Protein AF-A0A561TVG6-F1 (afdb_monomer_lite)

Foldseek 3Di:
DDWDCPPPDTHDADPPPDPPQAADEDCDQDDPVLEDESHEYEDAAEAEAARESHEYEQYEYYHAEYAEYEHHAYEYYNYHYYNYHYNYYDYDDYDYDPPPPDDD

Secondary structure (DSSP, 8-state):
--EEEETTEEEE------TT--PEE-S-S--TTSEEEEEEEES-EEEEEEEES-EEEEEEEES-EEEEEEEEEEEEEEEEEES-EE--EEEEEEEE--------

Sequence (104 aa):
MDSLTVGRVTVTLPTLNEPGLYLSNVTSLDSARGIVQDFHYADADLRDLDLSDTSLITGRIGGLRADRVLLAKVRLESVEFDVCDLSLIAELDVTFGDTLNQRR

pLDDT: mean 72.19, std 14.76, range [38.72, 87.62]

Structure (mmCIF, N/CA/C/O backbone):
data_AF-A0A561TVG6-F1
#
_entry.id   AF-A0A561TVG6-F1
#
loop_
_atom_site.group_PDB
_atom_site.id
_atom_site.type_symbol
_atom_site.label_atom_id
_atom_site.label_alt_id
_atom_site.label_comp_id
_atom_site.label_asym_id
_atom_site.label_entity_id
_atom_site.label_seq_id
_atom_site.pdbx_PDB_ins_code
_atom_site.Cartn_x
_atom_site.Cartn_y
_atom_site.Cartn_z
_atom_site.occupancy
_atom_site.B_iso_or_equiv
_atom_site.auth_seq_id
_atom_site.auth_comp_id
_atom_site.auth_asym_id
_atom_site.auth_atom_id
_atom_site.pdbx_PDB_model_num
ATOM 1 N N . MET A 1 1 ? 4.665 11.545 -15.285 1.00 44.19 1 MET A N 1
ATOM 2 C CA . MET A 1 1 ? 3.411 11.302 -14.546 1.00 44.19 1 MET A CA 1
ATOM 3 C C . MET A 1 1 ? 3.099 9.857 -14.803 1.00 44.19 1 MET A C 1
ATOM 5 O O . MET A 1 1 ? 2.573 9.535 -15.861 1.00 44.19 1 MET A O 1
ATOM 9 N N . ASP A 1 2 ? 3.554 9.011 -13.894 1.00 49.47 2 ASP A N 1
ATOM 10 C CA . ASP A 1 2 ? 3.388 7.572 -13.991 1.00 49.47 2 ASP A CA 1
ATOM 11 C C . ASP A 1 2 ? 2.087 7.244 -13.262 1.00 49.47 2 ASP A C 1
ATOM 13 O O . ASP A 1 2 ? 1.881 7.622 -12.109 1.00 49.47 2 ASP A O 1
ATOM 17 N N . SER A 1 3 ? 1.133 6.680 -13.989 1.00 42.84 3 SER A N 1
ATOM 18 C CA . SER A 1 3 ? -0.176 6.324 -13.458 1.00 42.84 3 SER A CA 1
ATOM 19 C C . SER A 1 3 ? -0.315 4.815 -13.532 1.00 42.84 3 SER A C 1
ATOM 21 O O . SER A 1 3 ? -0.278 4.260 -14.634 1.00 42.84 3 SER A O 1
ATOM 23 N N . LEU A 1 4 ? -0.477 4.148 -12.390 1.00 48.50 4 LEU A N 1
ATOM 24 C CA . LEU A 1 4 ? -0.714 2.709 -12.375 1.00 48.50 4 LEU A CA 1
ATOM 25 C C . LEU A 1 4 ? -2.215 2.447 -12.486 1.00 48.50 4 LEU A C 1
ATOM 27 O O . LEU A 1 4 ? -3.019 3.014 -11.747 1.00 48.50 4 LEU A O 1
ATOM 31 N N . THR A 1 5 ? -2.596 1.579 -13.419 1.00 44.62 5 THR A N 1
ATOM 32 C CA . THR A 1 5 ? -3.985 1.134 -13.555 1.00 44.62 5 THR A CA 1
ATOM 33 C C . THR A 1 5 ? -4.182 -0.130 -12.727 1.00 44.62 5 THR A C 1
ATOM 35 O O . THR A 1 5 ? -3.737 -1.205 -13.113 1.00 44.62 5 THR A O 1
ATOM 38 N N . VAL A 1 6 ? -4.858 0.001 -11.588 1.00 55.06 6 VAL A N 1
ATOM 39 C CA . VAL A 1 6 ? -5.304 -1.114 -10.750 1.00 55.06 6 VAL A CA 1
ATOM 40 C C . VAL A 1 6 ? -6.739 -1.452 -11.156 1.00 55.06 6 VAL A C 1
ATOM 42 O O . VAL A 1 6 ? -7.709 -0.814 -10.738 1.00 55.06 6 VAL A O 1
ATOM 45 N N . GLY A 1 7 ? -6.885 -2.415 -12.068 1.00 60.19 7 GLY A N 1
ATOM 46 C CA . GLY A 1 7 ? -8.173 -2.755 -12.677 1.00 60.19 7 GLY A CA 1
ATOM 47 C C . GLY A 1 7 ? -8.773 -1.590 -13.476 1.00 60.19 7 GLY A C 1
ATOM 48 O O . GLY A 1 7 ? -8.330 -1.305 -14.582 1.00 60.19 7 GLY A O 1
ATOM 49 N N . ARG A 1 8 ? -9.807 -0.926 -12.938 1.00 38.72 8 ARG A N 1
ATOM 50 C CA . ARG A 1 8 ? -10.419 0.287 -13.535 1.00 38.72 8 ARG A CA 1
ATOM 51 C C . ARG A 1 8 ? -9.990 1.589 -12.858 1.00 38.72 8 ARG A C 1
ATOM 53 O O . ARG A 1 8 ? -10.449 2.654 -13.262 1.00 38.72 8 ARG A O 1
ATOM 60 N N . VAL A 1 9 ? -9.161 1.516 -11.821 1.00 40.53 9 VAL A N 1
ATOM 61 C CA . VAL A 1 9 ? -8.737 2.687 -11.058 1.00 40.53 9 VAL A CA 1
ATOM 62 C C . VAL A 1 9 ? -7.333 3.073 -11.474 1.00 40.53 9 VAL A C 1
ATOM 64 O O . VAL A 1 9 ? -6.371 2.347 -11.250 1.00 40.53 9 VAL A O 1
ATOM 67 N N . THR A 1 10 ? -7.233 4.232 -12.112 1.00 40.19 10 THR A N 1
ATOM 68 C CA . THR A 1 10 ? -5.961 4.878 -12.413 1.00 40.19 10 THR A CA 1
ATOM 69 C C . THR A 1 10 ? -5.512 5.629 -11.167 1.00 40.19 10 THR A C 1
ATOM 71 O O . THR A 1 10 ? -6.098 6.650 -10.810 1.00 40.19 10 THR A O 1
ATOM 74 N N . VAL A 1 11 ? -4.493 5.110 -10.486 1.00 52.22 11 VAL A N 1
ATOM 75 C CA . VAL A 1 11 ? -3.865 5.783 -9.348 1.00 52.22 11 VAL A CA 1
ATOM 76 C C . VAL A 1 11 ? -2.759 6.678 -9.890 1.00 52.22 11 VAL A C 1
ATOM 78 O O . VAL A 1 11 ? -1.801 6.202 -10.503 1.00 52.22 11 VAL A O 1
ATOM 81 N N . THR A 1 12 ? -2.902 7.986 -9.690 1.00 44.91 12 THR A N 1
ATOM 82 C CA . THR A 1 12 ? -1.834 8.947 -9.979 1.00 44.91 12 THR A CA 1
ATOM 83 C C . THR A 1 12 ? -0.780 8.821 -8.890 1.00 44.91 12 THR A C 1
ATOM 85 O O . THR A 1 12 ? -1.064 9.096 -7.725 1.00 44.91 12 THR A O 1
ATOM 88 N N . LEU A 1 13 ? 0.419 8.379 -9.259 1.00 54.44 13 LEU A N 1
ATOM 89 C CA . LEU A 1 13 ? 1.480 8.103 -8.301 1.00 54.44 13 LEU A CA 1
ATOM 90 C C . LEU A 1 13 ? 2.170 9.413 -7.879 1.00 54.44 13 LEU A C 1
ATOM 92 O O . LEU A 1 13 ? 2.652 10.153 -8.746 1.00 54.44 13 LEU A O 1
ATOM 96 N N . PRO A 1 14 ? 2.257 9.725 -6.574 1.00 54.72 14 PRO A N 1
ATOM 97 C CA . PRO A 1 14 ? 3.226 10.694 -6.094 1.00 54.72 14 PRO A CA 1
ATOM 98 C C . PRO A 1 14 ? 4.623 10.078 -6.199 1.00 54.72 14 PRO A C 1
ATOM 100 O O . PRO A 1 14 ? 4.851 8.944 -5.785 1.00 54.72 14 PRO A O 1
ATOM 103 N N . THR A 1 15 ? 5.576 10.819 -6.758 1.00 56.41 15 THR A N 1
ATOM 104 C CA . THR A 1 15 ? 6.969 10.371 -6.828 1.00 56.41 15 THR A CA 1
ATOM 105 C C . THR A 1 15 ? 7.604 10.481 -5.444 1.00 56.41 15 THR A C 1
ATOM 107 O O . THR A 1 15 ? 8.055 11.563 -5.068 1.00 56.41 15 THR A O 1
ATOM 110 N N . LEU A 1 16 ? 7.691 9.375 -4.703 1.00 61.97 16 LEU A N 1
ATOM 111 C CA . LEU A 1 16 ? 8.414 9.275 -3.424 1.00 61.97 16 LEU A CA 1
ATOM 112 C C . LEU A 1 16 ? 9.938 9.179 -3.634 1.00 61.97 16 LEU A C 1
ATOM 114 O O . LEU A 1 16 ? 10.632 8.380 -3.016 1.00 61.97 16 LEU A O 1
ATOM 118 N N . ASN A 1 17 ? 10.478 10.011 -4.526 1.00 59.75 17 ASN A N 1
ATOM 119 C CA . ASN A 1 17 ? 11.908 10.072 -4.844 1.00 59.75 17 ASN A CA 1
ATOM 120 C C . ASN A 1 17 ? 12.646 11.123 -3.997 1.00 59.75 17 ASN A C 1
ATOM 122 O O . ASN A 1 17 ? 13.703 11.617 -4.395 1.00 59.75 17 ASN A O 1
ATOM 126 N N . GLU A 1 18 ? 12.081 11.509 -2.850 1.00 61.84 18 GLU A N 1
ATOM 127 C CA . GLU A 1 18 ? 12.699 12.488 -1.963 1.00 61.84 18 GLU A CA 1
ATOM 128 C C . GLU A 1 18 ? 13.925 11.871 -1.263 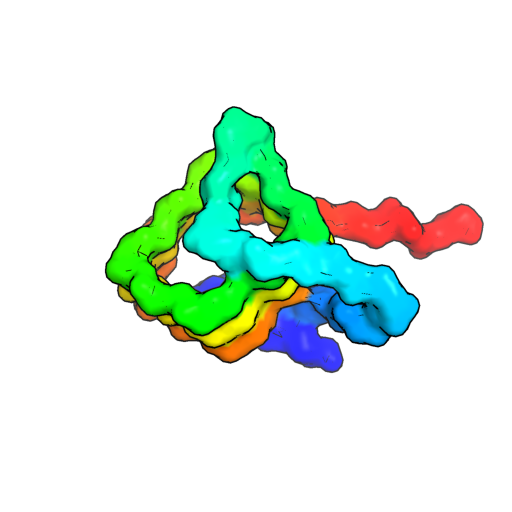1.00 61.84 18 GLU A C 1
ATOM 130 O O . GLU A 1 18 ? 13.803 10.864 -0.557 1.00 61.84 18 GLU A O 1
ATOM 135 N N . PRO A 1 19 ? 15.129 12.447 -1.442 1.00 55.62 19 PRO A N 1
ATOM 136 C CA . PRO A 1 19 ? 16.323 11.957 -0.771 1.00 55.62 19 PRO A CA 1
ATOM 137 C C . PRO A 1 19 ? 16.161 12.105 0.748 1.00 55.62 19 PRO A C 1
ATOM 139 O O . PRO A 1 19 ? 16.053 13.217 1.260 1.00 55.62 19 PRO A O 1
ATOM 142 N N . GLY A 1 20 ? 16.158 10.979 1.466 1.00 61.31 20 GLY A N 1
ATOM 143 C CA . GLY A 1 20 ? 15.969 10.928 2.923 1.00 61.31 20 GLY A CA 1
ATOM 144 C C . GLY A 1 20 ? 14.686 10.233 3.385 1.00 61.31 20 GLY A C 1
ATOM 145 O O . GLY A 1 20 ? 14.501 10.072 4.589 1.00 61.31 20 GLY A O 1
ATOM 146 N N . LEU A 1 21 ? 13.829 9.789 2.463 1.00 69.25 21 LEU A N 1
ATOM 147 C CA . LEU A 1 21 ? 12.695 8.930 2.788 1.00 69.25 21 LEU A CA 1
ATOM 148 C C . LEU A 1 21 ? 13.187 7.524 3.179 1.00 69.25 21 LEU A C 1
ATOM 150 O O . LEU A 1 21 ? 13.779 6.816 2.363 1.00 69.25 21 LEU A O 1
ATOM 154 N N . TYR A 1 22 ? 12.942 7.117 4.425 1.00 74.12 22 TYR A N 1
ATOM 155 C CA . TYR A 1 22 ? 13.256 5.773 4.913 1.00 74.12 22 TYR A CA 1
ATOM 156 C C . TYR A 1 22 ? 11.978 4.949 5.006 1.00 74.12 22 TYR A C 1
ATOM 158 O O . TYR A 1 22 ? 11.189 5.126 5.928 1.00 74.12 22 TYR A O 1
ATOM 166 N N . LEU A 1 23 ? 11.798 4.027 4.063 1.00 81.06 23 LEU A N 1
ATOM 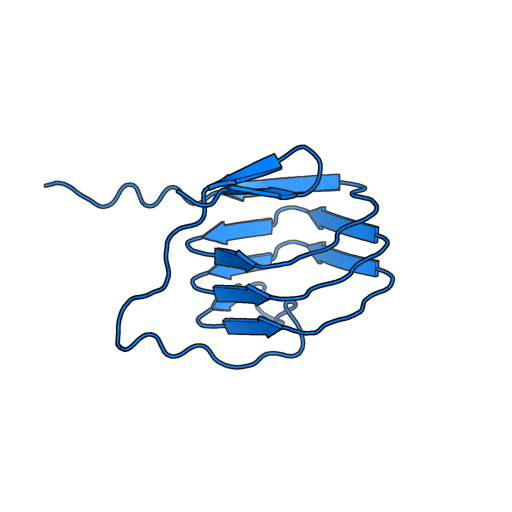167 C CA . LEU A 1 23 ? 10.710 3.058 4.104 1.00 81.06 23 LEU A CA 1
ATOM 168 C C . LEU A 1 23 ? 11.176 1.775 4.796 1.00 81.06 23 LEU A C 1
ATOM 170 O O . LEU A 1 23 ? 12.256 1.251 4.515 1.00 81.06 23 LEU A O 1
ATOM 174 N N . SER A 1 24 ? 10.347 1.25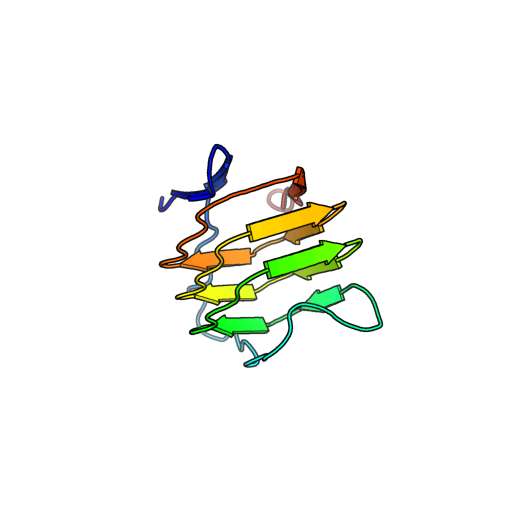8 5.694 1.00 83.69 24 SER A N 1
ATOM 175 C CA . SER A 1 24 ? 10.590 0.010 6.412 1.00 83.69 24 SER A CA 1
ATOM 176 C C . SER A 1 24 ? 10.017 -1.164 5.637 1.00 83.69 24 SER A C 1
ATOM 178 O O . SER A 1 24 ? 8.837 -1.158 5.295 1.00 83.69 24 SER A O 1
ATOM 180 N N . ASN A 1 25 ? 10.817 -2.203 5.397 1.00 82.94 25 ASN A N 1
ATOM 181 C CA . ASN A 1 25 ? 10.304 -3.413 4.762 1.00 82.94 25 ASN A CA 1
ATOM 182 C C . ASN A 1 25 ? 9.288 -4.100 5.682 1.00 82.94 25 ASN A C 1
ATOM 184 O O . ASN A 1 25 ? 9.629 -4.510 6.794 1.00 82.94 25 ASN A O 1
ATOM 188 N N . VAL A 1 26 ? 8.054 -4.242 5.208 1.00 84.38 26 VAL A N 1
ATOM 189 C CA . VAL A 1 26 ? 6.979 -4.947 5.911 1.00 84.38 26 VAL A CA 1
ATOM 190 C C . VAL A 1 26 ? 6.590 -6.192 5.129 1.00 84.38 26 VAL A C 1
ATOM 192 O O . VAL A 1 26 ? 6.668 -6.221 3.906 1.00 84.38 26 VAL A O 1
ATOM 195 N N . THR A 1 27 ? 6.181 -7.240 5.838 1.00 81.06 27 THR A N 1
ATOM 196 C CA . THR A 1 27 ? 5.657 -8.479 5.239 1.00 81.06 27 THR A CA 1
ATOM 197 C C . THR A 1 27 ? 4.131 -8.555 5.294 1.00 81.06 27 THR A C 1
ATOM 199 O O . THR A 1 27 ? 3.546 -9.468 4.719 1.00 81.06 27 THR A O 1
ATOM 202 N N . SER A 1 28 ? 3.484 -7.593 5.960 1.00 81.44 28 SER A N 1
ATOM 203 C CA . SER A 1 28 ? 2.032 -7.463 6.062 1.00 81.44 28 SER A CA 1
ATOM 204 C C . SER A 1 28 ? 1.636 -5.993 5.973 1.00 81.44 28 SER A C 1
ATOM 206 O O . SER A 1 28 ? 2.268 -5.140 6.598 1.00 81.44 28 SER A O 1
ATOM 208 N N . LEU A 1 29 ? 0.580 -5.721 5.208 1.00 80.25 29 LEU A N 1
ATOM 209 C CA . LEU A 1 29 ? -0.101 -4.425 5.152 1.00 80.25 29 LEU A CA 1
ATOM 210 C C . LEU A 1 29 ? -1.271 -4.343 6.144 1.00 80.25 29 LEU A C 1
ATOM 212 O O . LEU A 1 29 ? -1.891 -3.292 6.268 1.00 80.25 29 LEU A O 1
ATOM 216 N N . ASP A 1 30 ? -1.551 -5.431 6.864 1.00 79.25 30 ASP A N 1
ATOM 217 C CA . ASP A 1 30 ? -2.473 -5.442 7.993 1.00 79.25 30 ASP A CA 1
ATOM 218 C C . ASP A 1 30 ? -1.713 -5.131 9.288 1.00 79.25 30 ASP A C 1
ATOM 220 O O . ASP A 1 30 ? -0.696 -5.756 9.613 1.00 79.25 30 ASP A O 1
ATOM 224 N N . SER A 1 31 ? -2.210 -4.141 10.020 1.00 75.75 31 SER A N 1
ATOM 225 C CA . SER A 1 31 ? -1.658 -3.676 11.287 1.00 75.75 31 SER A CA 1
ATOM 226 C C . SER A 1 31 ? -2.761 -3.724 12.327 1.00 75.75 31 SER A C 1
ATOM 228 O O . SER A 1 31 ? -3.872 -3.272 12.074 1.00 75.75 31 SER A O 1
ATOM 230 N N . ALA A 1 32 ? -2.446 -4.162 13.548 1.00 73.44 32 ALA A N 1
ATOM 231 C CA . ALA A 1 32 ? -3.416 -4.236 14.648 1.00 73.44 32 ALA A CA 1
ATOM 232 C C . ALA A 1 32 ? -4.087 -2.886 14.985 1.00 73.44 32 ALA A C 1
ATOM 234 O O . ALA A 1 32 ? -5.071 -2.842 15.719 1.00 73.44 32 ALA A O 1
ATOM 235 N N . ARG A 1 33 ? -3.529 -1.772 14.491 1.00 77.38 33 ARG A N 1
ATOM 236 C CA . ARG A 1 33 ? -4.075 -0.417 14.649 1.00 77.38 33 ARG A CA 1
ATOM 237 C C . ARG A 1 33 ? -4.788 0.109 13.399 1.00 77.38 33 ARG A C 1
ATOM 239 O O . ARG A 1 33 ? -5.224 1.253 13.423 1.00 77.38 33 ARG A O 1
ATOM 246 N N . GLY A 1 34 ? -4.854 -0.672 12.320 1.00 83.88 34 GLY A N 1
ATOM 247 C CA . GLY A 1 34 ? -5.429 -0.269 11.034 1.00 83.88 34 GLY A CA 1
ATOM 248 C C . GLY A 1 34 ? -4.656 0.850 10.335 1.00 83.88 34 GLY A C 1
ATOM 249 O O . GLY A 1 34 ? -5.201 1.516 9.464 1.00 83.88 34 GLY A O 1
ATOM 250 N N . ILE A 1 35 ? -3.406 1.119 10.729 1.00 87.56 35 ILE A N 1
ATOM 251 C CA . ILE A 1 35 ? -2.569 2.165 10.129 1.00 87.56 35 ILE A CA 1
ATOM 252 C C . ILE A 1 35 ? -1.169 1.602 9.889 1.00 87.56 35 ILE A C 1
ATOM 254 O O . ILE A 1 35 ? -0.540 1.082 10.819 1.00 87.56 35 ILE A O 1
ATOM 258 N N . VAL A 1 36 ? -0.687 1.742 8.655 1.00 86.62 36 VAL A N 1
ATOM 259 C CA . VAL A 1 36 ? 0.670 1.398 8.222 1.00 86.62 36 VAL A CA 1
ATOM 260 C C . VAL A 1 36 ? 1.295 2.646 7.612 1.00 86.62 36 VAL A C 1
ATOM 262 O O . VAL A 1 36 ? 0.719 3.243 6.702 1.00 86.62 36 VAL A O 1
ATOM 265 N N . GLN A 1 37 ? 2.446 3.056 8.149 1.00 87.19 37 GLN A N 1
ATOM 266 C CA . GLN A 1 37 ? 3.174 4.242 7.695 1.00 87.19 37 GLN A CA 1
ATOM 267 C C . GLN A 1 37 ? 4.623 3.909 7.366 1.00 87.19 37 GLN A C 1
ATOM 269 O O . GLN A 1 37 ? 5.161 2.957 7.936 1.00 87.19 37 GLN A O 1
ATOM 274 N N . ASP A 1 38 ? 5.227 4.698 6.477 1.00 86.00 38 ASP A N 1
ATOM 275 C CA . ASP A 1 38 ? 6.645 4.621 6.106 1.00 86.00 38 ASP A CA 1
ATOM 276 C C . ASP A 1 38 ? 7.061 3.188 5.761 1.00 86.00 38 ASP A C 1
ATOM 278 O O . ASP A 1 38 ? 7.996 2.621 6.333 1.00 86.00 38 ASP A O 1
ATOM 282 N N . PHE A 1 39 ? 6.311 2.567 4.849 1.00 87.19 39 PHE A N 1
ATOM 283 C CA . PHE A 1 39 ? 6.414 1.138 4.574 1.00 87.19 39 PHE A CA 1
ATOM 284 C C . PHE A 1 39 ? 6.862 0.833 3.144 1.00 87.19 39 PHE A C 1
ATOM 286 O O . PHE A 1 39 ? 6.522 1.524 2.187 1.00 87.19 39 PHE A O 1
ATOM 293 N N . HIS A 1 40 ? 7.610 -0.253 3.001 1.00 87.06 40 HIS A N 1
ATOM 294 C CA . HIS A 1 40 ? 7.967 -0.863 1.733 1.00 87.06 40 HIS A CA 1
ATOM 295 C C . HIS A 1 40 ? 7.445 -2.296 1.727 1.00 87.06 40 HIS A C 1
ATOM 297 O O . HIS A 1 40 ? 7.878 -3.130 2.523 1.00 87.06 40 HIS A O 1
ATOM 303 N N . TYR A 1 41 ? 6.485 -2.571 0.856 1.00 85.62 41 TYR A N 1
ATOM 304 C CA . TYR A 1 41 ? 5.895 -3.889 0.690 1.00 85.62 41 TYR A CA 1
ATOM 305 C C . TYR A 1 41 ? 6.181 -4.366 -0.723 1.00 85.62 41 TYR A C 1
ATOM 307 O O . TYR A 1 41 ? 5.610 -3.844 -1.675 1.00 85.62 41 TYR A O 1
ATOM 315 N N . ALA A 1 42 ? 7.099 -5.313 -0.875 1.00 85.69 42 ALA A N 1
ATOM 316 C CA . ALA A 1 42 ? 7.523 -5.741 -2.196 1.00 85.69 42 ALA A CA 1
ATOM 317 C C . ALA A 1 42 ? 7.654 -7.252 -2.338 1.00 85.69 42 ALA A C 1
ATOM 319 O O . ALA A 1 42 ? 7.773 -7.961 -1.337 1.00 85.69 42 ALA A O 1
ATOM 320 N N . ASP A 1 43 ? 7.631 -7.706 -3.594 1.00 83.94 43 ASP A N 1
ATOM 321 C CA . ASP A 1 43 ? 7.894 -9.089 -4.003 1.00 83.94 43 ASP A CA 1
ATOM 322 C C . ASP A 1 43 ? 6.985 -10.106 -3.292 1.00 83.94 43 ASP A C 1
ATOM 324 O O . ASP A 1 43 ? 7.401 -11.203 -2.908 1.00 83.94 43 ASP A O 1
ATOM 328 N N . ALA A 1 44 ? 5.727 -9.718 -3.087 1.00 81.75 44 ALA A N 1
ATOM 329 C CA . ALA A 1 44 ? 4.724 -10.549 -2.446 1.00 81.75 44 ALA A CA 1
ATOM 330 C C . ALA A 1 44 ? 3.839 -11.229 -3.495 1.00 81.75 44 ALA A C 1
ATOM 332 O O . ALA A 1 44 ? 3.239 -10.564 -4.337 1.00 81.75 44 ALA A O 1
ATOM 333 N N . ASP A 1 45 ? 3.740 -12.554 -3.406 1.00 86.25 45 ASP A N 1
ATOM 334 C CA . ASP A 1 45 ? 2.850 -13.377 -4.224 1.00 86.25 45 ASP A CA 1
ATOM 335 C C . ASP A 1 45 ? 1.748 -13.952 -3.329 1.00 86.25 45 ASP A C 1
ATOM 337 O O . ASP A 1 45 ? 1.994 -14.810 -2.473 1.00 86.25 45 ASP A O 1
ATOM 341 N N . LEU A 1 46 ? 0.543 -13.406 -3.465 1.00 84.38 46 LEU A N 1
ATOM 342 C CA . LEU A 1 46 ? -0.613 -13.732 -2.644 1.00 84.38 46 LEU A CA 1
ATOM 343 C C . LEU A 1 46 ? -1.720 -14.332 -3.503 1.00 84.38 46 LEU A C 1
ATOM 345 O O . LEU A 1 46 ? -2.035 -13.858 -4.585 1.00 84.38 46 LEU A O 1
ATOM 349 N N . ARG A 1 47 ? -2.407 -15.345 -2.983 1.00 86.44 47 ARG A N 1
ATOM 350 C CA . ARG A 1 47 ? -3.634 -15.822 -3.632 1.00 86.44 47 ARG A CA 1
ATOM 351 C C . ARG A 1 47 ? -4.790 -14.845 -3.415 1.00 86.44 47 ARG A C 1
ATOM 353 O O . ARG A 1 47 ? -5.499 -14.487 -4.347 1.00 86.44 47 ARG A O 1
ATOM 360 N N . ASP A 1 48 ? -4.947 -14.390 -2.180 1.00 84.75 48 ASP A N 1
ATOM 361 C CA . ASP A 1 48 ? -5.985 -13.452 -1.777 1.00 84.75 48 ASP A CA 1
ATOM 362 C C . ASP A 1 48 ? -5.331 -12.337 -0.948 1.00 84.75 48 ASP A C 1
ATOM 364 O O . ASP A 1 48 ? -4.621 -12.614 0.021 1.00 84.75 48 ASP A O 1
ATOM 368 N N . LEU A 1 49 ? -5.560 -11.083 -1.336 1.00 84.06 49 LEU A N 1
ATOM 369 C CA . LEU A 1 49 ? -5.217 -9.888 -0.574 1.00 84.06 49 LEU A CA 1
ATOM 370 C C . LEU A 1 49 ? -6.512 -9.251 -0.074 1.00 84.06 49 LEU A C 1
ATOM 372 O O . LEU A 1 49 ? -7.299 -8.734 -0.868 1.00 84.06 49 LEU A O 1
ATOM 376 N N . ASP A 1 50 ? -6.711 -9.288 1.238 1.00 85.69 50 ASP A N 1
ATOM 377 C CA . ASP A 1 50 ? -7.850 -8.679 1.918 1.00 85.69 50 ASP A CA 1
ATOM 378 C C . ASP A 1 50 ? -7.336 -7.579 2.846 1.00 85.69 50 ASP A C 1
ATOM 380 O O . ASP A 1 50 ? -6.543 -7.843 3.753 1.00 85.69 50 ASP A O 1
ATOM 384 N N . LEU A 1 51 ? -7.746 -6.342 2.576 1.00 83.94 51 LEU A N 1
ATOM 385 C CA . LEU A 1 51 ? -7.482 -5.197 3.432 1.00 83.94 51 LEU A CA 1
ATOM 386 C C . LEU A 1 51 ? -8.808 -4.529 3.774 1.00 83.94 51 LEU A C 1
ATOM 388 O O . LEU A 1 51 ? -9.509 -4.013 2.900 1.00 83.94 51 LEU A O 1
ATOM 392 N N . SER A 1 52 ? -9.109 -4.486 5.066 1.00 85.88 52 SER A N 1
ATOM 393 C CA . SER A 1 52 ? -10.305 -3.854 5.613 1.00 85.88 52 SER A CA 1
ATOM 394 C C . SER A 1 52 ? -9.931 -2.806 6.653 1.00 85.88 52 SER A C 1
ATOM 396 O O . SER A 1 52 ? -9.046 -3.054 7.472 1.00 85.88 52 SER A O 1
ATOM 3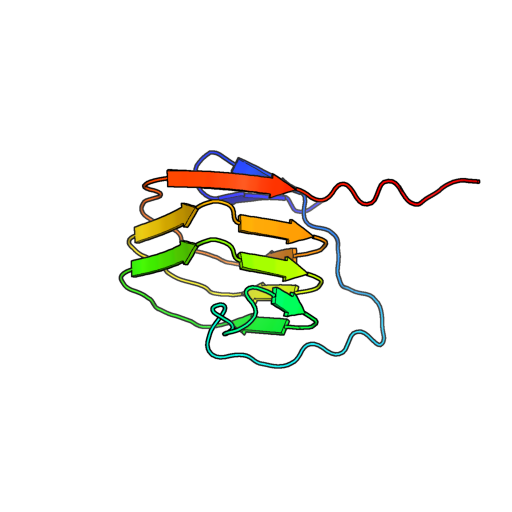98 N N . ASP A 1 53 ? -10.596 -1.648 6.634 1.00 87.38 53 ASP A N 1
ATOM 399 C CA . ASP A 1 53 ? -10.431 -0.576 7.632 1.00 87.38 53 ASP A CA 1
ATOM 400 C C . ASP A 1 53 ? -8.945 -0.187 7.851 1.00 87.38 53 ASP A C 1
ATOM 402 O O . ASP A 1 53 ? -8.500 0.114 8.960 1.00 87.38 53 ASP A O 1
ATOM 406 N N . THR A 1 54 ? -8.162 -0.210 6.766 1.00 86.25 54 THR A N 1
ATOM 407 C CA . THR A 1 54 ? -6.709 0.004 6.783 1.00 86.25 54 THR A CA 1
ATOM 408 C C . THR A 1 54 ? -6.337 1.330 6.129 1.00 86.25 54 THR A C 1
ATOM 410 O O . THR A 1 54 ? -6.763 1.647 5.022 1.00 86.25 54 THR A O 1
ATOM 413 N N . SER A 1 55 ? -5.493 2.107 6.800 1.00 87.62 55 SER A N 1
ATOM 414 C CA . SER A 1 55 ? -4.897 3.335 6.282 1.00 87.62 55 SER A CA 1
ATOM 415 C C . SER A 1 55 ? -3.431 3.102 5.947 1.00 87.62 55 SER A C 1
ATOM 417 O O . SER A 1 55 ? -2.611 2.885 6.839 1.00 87.62 55 SER A O 1
ATOM 419 N N . LEU A 1 56 ? -3.107 3.181 4.663 1.00 85.69 56 LEU A N 1
ATOM 420 C CA . LEU A 1 56 ? -1.749 3.130 4.150 1.00 85.69 56 LEU A CA 1
ATOM 421 C C . LEU A 1 56 ? -1.286 4.560 3.870 1.00 85.69 56 LEU A C 1
ATOM 423 O O . LEU A 1 56 ? -1.892 5.267 3.062 1.00 85.69 56 LEU A O 1
ATOM 427 N N . ILE A 1 57 ? -0.241 4.990 4.569 1.00 85.56 57 ILE A N 1
ATOM 428 C CA . ILE A 1 57 ? 0.272 6.361 4.517 1.00 85.56 57 ILE A CA 1
ATOM 429 C C . ILE A 1 57 ? 1.760 6.303 4.190 1.00 85.56 57 ILE A C 1
ATOM 431 O O . ILE A 1 57 ? 2.484 5.583 4.861 1.00 85.56 57 ILE A O 1
ATOM 435 N N . THR A 1 58 ? 2.231 7.054 3.198 1.00 83.31 58 THR A N 1
ATOM 436 C CA . THR A 1 58 ? 3.662 7.141 2.851 1.00 83.31 58 THR A CA 1
ATOM 437 C C . THR A 1 58 ? 4.290 5.757 2.679 1.00 83.31 58 THR A C 1
ATOM 439 O O . THR A 1 58 ? 4.983 5.240 3.554 1.00 83.31 58 THR A O 1
ATOM 442 N N . GLY A 1 59 ? 4.027 5.111 1.549 1.00 81.19 59 GLY A N 1
ATOM 443 C CA . GLY A 1 59 ? 4.550 3.768 1.329 1.00 81.19 59 GLY A CA 1
ATOM 444 C C . GLY A 1 59 ? 4.760 3.424 -0.126 1.00 81.19 59 GLY A C 1
ATOM 445 O O . GLY A 1 59 ? 4.221 4.076 -1.014 1.00 81.19 59 GLY A O 1
ATOM 446 N N . ARG A 1 60 ? 5.553 2.384 -0.365 1.00 83.06 60 ARG A N 1
ATOM 447 C CA . ARG A 1 60 ? 5.787 1.835 -1.698 1.00 83.06 60 ARG A CA 1
ATOM 448 C C . ARG A 1 60 ? 5.402 0.365 -1.720 1.00 83.06 60 ARG A C 1
ATOM 450 O O . ARG A 1 60 ? 5.866 -0.412 -0.887 1.00 83.06 60 ARG A O 1
ATOM 457 N N . ILE A 1 61 ? 4.566 0.001 -2.682 1.00 83.50 61 ILE A N 1
ATOM 458 C CA . ILE A 1 61 ? 4.124 -1.361 -2.952 1.00 83.50 61 ILE A CA 1
ATOM 459 C C . ILE A 1 61 ? 4.700 -1.781 -4.305 1.00 83.50 61 ILE A C 1
ATOM 461 O O . ILE A 1 61 ? 4.353 -1.180 -5.312 1.00 83.50 61 ILE A O 1
ATOM 465 N N . GLY A 1 62 ? 5.602 -2.760 -4.341 1.00 83.12 62 GLY A N 1
ATOM 466 C CA . GLY A 1 62 ? 6.361 -3.131 -5.543 1.00 83.12 62 GLY A CA 1
ATOM 467 C C . GLY A 1 62 ? 6.249 -4.614 -5.890 1.00 83.12 62 GLY A C 1
ATOM 468 O O . GLY A 1 62 ? 6.370 -5.447 -5.005 1.00 83.12 62 GLY A O 1
ATOM 469 N N . GLY A 1 63 ? 6.044 -5.001 -7.149 1.00 80.31 63 GLY A N 1
ATOM 470 C CA . GLY A 1 63 ? 6.095 -6.428 -7.519 1.00 80.31 63 GLY A CA 1
ATOM 471 C C . GLY A 1 63 ? 5.046 -7.300 -6.809 1.00 80.31 63 GLY A C 1
ATOM 472 O O . GLY A 1 63 ? 5.261 -8.495 -6.619 1.00 80.31 63 GLY A O 1
ATOM 473 N N . LEU A 1 64 ? 3.937 -6.700 -6.363 1.00 83.00 64 LEU A N 1
ATOM 474 C CA . LEU A 1 64 ? 2.841 -7.409 -5.710 1.00 83.00 64 LEU A CA 1
ATOM 475 C C . LEU A 1 64 ? 2.023 -8.157 -6.760 1.00 83.00 64 LEU A C 1
ATOM 477 O O . LEU A 1 64 ? 1.444 -7.536 -7.654 1.00 83.00 64 LEU A O 1
ATOM 481 N N . ARG A 1 65 ? 1.926 -9.475 -6.610 1.00 84.62 65 ARG A N 1
ATOM 482 C CA . ARG A 1 65 ? 1.034 -10.329 -7.386 1.00 84.62 65 ARG A CA 1
ATOM 483 C C . ARG A 1 65 ? -0.102 -10.812 -6.497 1.00 84.62 65 ARG A C 1
ATOM 485 O O . ARG A 1 65 ? 0.155 -11.403 -5.451 1.00 84.62 65 ARG A O 1
ATOM 492 N N . ALA A 1 66 ? -1.345 -10.559 -6.903 1.00 83.75 66 ALA A N 1
ATOM 493 C CA . ALA A 1 66 ? -2.498 -11.142 -6.232 1.00 83.75 66 ALA A CA 1
ATOM 494 C C . ALA A 1 66 ? -3.596 -11.605 -7.193 1.00 83.75 66 ALA A C 1
ATOM 496 O O . ALA A 1 66 ? -4.046 -10.843 -8.056 1.00 83.75 66 ALA A O 1
ATOM 497 N N . ASP A 1 67 ? -4.068 -12.843 -7.005 1.00 85.19 67 ASP A N 1
ATOM 498 C CA . ASP A 1 67 ? -5.155 -13.394 -7.824 1.00 85.19 67 ASP A CA 1
ATOM 499 C C . ASP A 1 67 ? -6.494 -12.730 -7.479 1.00 85.19 67 ASP A C 1
ATOM 501 O O . ASP A 1 67 ? -7.278 -12.407 -8.373 1.00 85.19 67 ASP A O 1
ATOM 505 N N . ARG A 1 68 ? -6.756 -12.492 -6.188 1.00 83.69 68 ARG A N 1
ATOM 506 C CA . ARG A 1 68 ? -7.958 -11.808 -5.704 1.00 83.69 68 ARG A CA 1
ATOM 507 C C . ARG A 1 68 ? -7.603 -10.672 -4.759 1.00 83.69 68 ARG A C 1
ATOM 509 O O . ARG A 1 68 ? -6.909 -10.882 -3.773 1.00 83.69 68 ARG A O 1
ATOM 516 N N . VAL A 1 69 ? -8.143 -9.487 -5.022 1.00 80.06 69 VAL A N 1
ATOM 517 C CA . VAL A 1 69 ? -7.971 -8.304 -4.173 1.00 80.06 69 VAL A CA 1
ATOM 518 C C . VAL A 1 69 ? -9.326 -7.804 -3.682 1.00 80.06 69 VAL A C 1
ATOM 520 O O . VAL A 1 69 ? -10.248 -7.589 -4.478 1.00 80.06 69 VAL A O 1
ATOM 523 N N . LEU A 1 70 ? -9.432 -7.601 -2.371 1.00 84.12 70 LEU A N 1
ATOM 524 C CA . LEU A 1 70 ? -10.557 -6.960 -1.705 1.00 84.12 70 LEU A CA 1
ATOM 525 C C . LEU A 1 70 ? -10.026 -5.803 -0.857 1.00 84.12 70 LEU A C 1
ATOM 527 O O . LEU A 1 70 ? -9.241 -6.016 0.062 1.00 84.12 70 LEU A O 1
ATOM 531 N N . LEU A 1 71 ? -10.437 -4.579 -1.194 1.00 81.12 71 LEU A N 1
ATOM 532 C CA . LEU A 1 71 ? -10.095 -3.374 -0.439 1.00 81.12 71 LEU A CA 1
ATOM 533 C C . LEU A 1 71 ? -11.392 -2.744 0.067 1.00 81.12 71 LEU A C 1
ATOM 535 O O . LEU A 1 71 ? -12.127 -2.125 -0.707 1.00 81.12 71 LEU A O 1
ATOM 539 N N . ALA A 1 72 ? -11.664 -2.893 1.359 1.00 83.75 72 ALA A N 1
ATOM 540 C CA . ALA A 1 72 ? -12.844 -2.340 2.011 1.00 83.75 72 ALA A CA 1
ATOM 541 C C . ALA A 1 72 ? -12.441 -1.206 2.963 1.00 83.75 72 ALA A C 1
ATOM 543 O O . ALA A 1 72 ? -11.708 -1.422 3.928 1.00 83.75 72 ALA A O 1
ATOM 544 N N . LYS A 1 73 ? -12.931 0.015 2.715 1.00 84.12 73 LYS A N 1
ATOM 545 C CA . LYS A 1 73 ? -12.607 1.222 3.499 1.00 84.12 73 LYS A CA 1
ATOM 546 C C . LYS A 1 73 ? -11.104 1.468 3.640 1.00 84.12 73 LYS A C 1
ATOM 548 O O . LYS A 1 73 ? -10.615 1.860 4.702 1.00 84.12 73 LYS A O 1
ATOM 553 N N . VAL A 1 74 ? -10.358 1.213 2.572 1.00 83.12 74 VAL A N 1
ATOM 554 C CA . VAL A 1 74 ? -8.911 1.420 2.579 1.00 83.12 74 VAL A CA 1
ATOM 555 C C . VAL A 1 74 ? -8.625 2.884 2.276 1.00 83.12 74 VAL A C 1
ATOM 557 O O . VAL A 1 74 ? -9.094 3.439 1.282 1.00 83.12 74 VAL A O 1
ATOM 560 N N . ARG A 1 75 ? -7.842 3.538 3.131 1.00 83.62 75 ARG A N 1
ATOM 561 C CA . ARG A 1 75 ? -7.389 4.909 2.892 1.00 83.62 75 ARG A CA 1
ATOM 562 C C . ARG A 1 75 ? -5.968 4.878 2.360 1.00 83.62 75 ARG A C 1
ATOM 564 O O . ARG A 1 75 ? -5.085 4.333 3.013 1.00 83.62 75 ARG A O 1
ATOM 571 N N . LEU A 1 76 ? -5.757 5.484 1.198 1.00 79.06 76 LEU A N 1
ATOM 572 C CA . LEU A 1 76 ? -4.435 5.627 0.595 1.00 79.06 76 LEU A CA 1
ATOM 573 C C . LEU A 1 76 ? -4.020 7.095 0.658 1.00 79.06 76 LEU A C 1
ATOM 575 O O . LEU A 1 76 ? -4.733 7.972 0.164 1.00 79.06 76 LEU A O 1
ATOM 579 N N . GLU A 1 77 ? -2.864 7.360 1.254 1.00 80.94 77 GLU A N 1
ATOM 580 C CA . GLU A 1 77 ? -2.252 8.686 1.298 1.00 80.94 77 GLU A CA 1
ATOM 581 C C . GLU A 1 77 ? -0.773 8.563 0.948 1.00 80.94 77 GLU A C 1
ATOM 583 O O . GLU A 1 77 ? -0.023 7.893 1.649 1.00 80.94 77 GLU A O 1
ATOM 588 N N . SER A 1 78 ? -0.341 9.198 -0.141 1.00 78.38 78 SER A N 1
ATOM 589 C CA . SER A 1 78 ? 1.063 9.149 -0.574 1.00 78.38 78 SER A CA 1
ATOM 590 C C . SER A 1 78 ? 1.611 7.716 -0.689 1.00 78.38 78 SER A C 1
ATOM 592 O O . SER A 1 78 ? 2.690 7.415 -0.187 1.00 78.38 78 SER A O 1
ATOM 594 N N . VAL A 1 79 ? 0.848 6.812 -1.310 1.00 77.19 79 VAL A N 1
ATOM 595 C CA . VAL A 1 79 ? 1.277 5.427 -1.556 1.00 77.19 79 VAL A CA 1
ATOM 596 C C . VAL A 1 79 ? 1.584 5.245 -3.035 1.00 77.19 79 VAL A C 1
ATOM 598 O O . VAL A 1 79 ? 0.752 5.542 -3.893 1.00 77.19 79 VAL A O 1
ATOM 601 N N . GLU A 1 80 ? 2.777 4.747 -3.326 1.00 76.69 80 GLU A N 1
ATOM 602 C CA . GLU A 1 80 ? 3.226 4.396 -4.664 1.00 76.69 80 GLU A CA 1
ATOM 603 C C . GLU A 1 80 ? 3.047 2.898 -4.900 1.00 76.69 80 GLU A C 1
ATOM 605 O O . GLU A 1 80 ? 3.388 2.087 -4.043 1.00 76.69 80 GLU A O 1
ATOM 610 N N . PHE A 1 81 ? 2.537 2.533 -6.072 1.00 75.25 81 PHE A N 1
ATOM 611 C CA . PHE A 1 81 ? 2.458 1.153 -6.526 1.00 75.25 81 PHE A CA 1
ATOM 612 C C . PHE A 1 81 ? 3.310 1.008 -7.786 1.00 75.25 81 PHE A C 1
ATOM 614 O O . PHE A 1 81 ? 3.116 1.756 -8.744 1.00 75.25 81 PHE A O 1
ATOM 621 N N . ASP A 1 82 ? 4.217 0.038 -7.796 1.00 74.00 82 ASP A N 1
ATOM 622 C CA . ASP A 1 82 ? 5.142 -0.238 -8.889 1.00 74.00 82 ASP A CA 1
ATOM 623 C C . ASP A 1 82 ? 5.052 -1.715 -9.299 1.00 74.00 82 ASP A C 1
ATOM 625 O O . ASP A 1 82 ? 5.054 -2.610 -8.455 1.00 74.00 82 ASP A O 1
ATOM 629 N N . VAL A 1 83 ? 4.923 -1.983 -10.601 1.00 71.00 83 VAL A N 1
ATOM 630 C CA . VAL A 1 83 ? 4.905 -3.346 -11.179 1.00 71.00 83 VAL A CA 1
ATOM 631 C C . VAL A 1 83 ? 3.980 -4.333 -10.425 1.00 71.00 83 VAL A C 1
ATOM 633 O O . VAL A 1 83 ? 4.378 -5.442 -10.084 1.00 71.00 83 VAL A O 1
ATOM 636 N N . CYS A 1 84 ? 2.741 -3.938 -10.118 1.00 71.94 84 CYS A N 1
ATOM 637 C CA . CYS A 1 84 ? 1.775 -4.822 -9.449 1.00 71.94 84 CYS A CA 1
ATOM 638 C C . CYS A 1 84 ? 0.872 -5.543 -10.466 1.00 71.94 84 CYS A C 1
ATOM 640 O O . CYS A 1 84 ? 0.328 -4.902 -11.367 1.00 71.94 84 CYS A O 1
ATOM 642 N N . ASP A 1 85 ? 0.668 -6.850 -10.289 1.00 77.00 85 ASP A N 1
ATOM 643 C CA . ASP A 1 85 ? -0.258 -7.678 -11.072 1.00 77.00 85 ASP A CA 1
ATOM 644 C C . ASP A 1 85 ? -1.443 -8.093 -10.193 1.00 77.00 85 ASP A C 1
ATOM 646 O O . ASP A 1 85 ? -1.315 -8.913 -9.283 1.00 77.00 85 ASP A O 1
ATOM 650 N N . LEU A 1 86 ? -2.600 -7.476 -10.439 1.00 73.69 86 LEU A N 1
ATOM 651 C CA . LEU A 1 86 ? -3.822 -7.697 -9.672 1.00 73.69 86 LEU A CA 1
ATOM 652 C C . LEU A 1 86 ? -4.894 -8.254 -10.611 1.00 73.69 86 LEU A C 1
ATOM 654 O O . LEU A 1 86 ? -5.534 -7.509 -11.357 1.00 73.69 86 LEU A O 1
ATOM 658 N N . SER A 1 87 ? -5.062 -9.575 -10.591 1.00 71.75 87 SER A N 1
ATOM 659 C CA . SER A 1 87 ? -5.836 -10.301 -11.604 1.00 71.75 87 SER A CA 1
ATOM 660 C C . SER A 1 87 ? -7.353 -10.117 -11.465 1.00 71.75 87 SER A C 1
ATOM 662 O O . SER A 1 87 ? -8.065 -10.061 -12.471 1.00 71.75 87 SER A O 1
ATOM 664 N N . LEU A 1 88 ? -7.876 -10.016 -10.238 1.00 69.00 88 LEU A N 1
ATOM 665 C CA . LEU A 1 88 ? -9.318 -9.952 -9.989 1.00 69.00 88 LEU A CA 1
ATOM 666 C C . LEU A 1 88 ? -9.629 -9.078 -8.768 1.00 69.00 88 LEU A C 1
ATOM 668 O O . LEU A 1 88 ? -9.282 -9.409 -7.638 1.00 69.00 88 LEU A O 1
ATOM 672 N N . ILE A 1 89 ? -10.316 -7.956 -8.991 1.00 66.56 89 ILE A N 1
ATOM 673 C CA . ILE A 1 89 ? -10.743 -7.045 -7.920 1.00 66.56 89 ILE A CA 1
ATOM 674 C C . ILE A 1 89 ? -12.218 -7.304 -7.630 1.00 66.56 89 ILE A C 1
ATOM 676 O O . ILE A 1 89 ? -13.063 -7.119 -8.508 1.00 66.56 89 ILE A O 1
ATOM 680 N N . ALA A 1 90 ? -12.519 -7.749 -6.411 1.00 66.44 90 ALA A N 1
ATOM 681 C CA . ALA A 1 90 ? -13.881 -8.084 -6.005 1.00 66.44 90 ALA A CA 1
ATOM 682 C C . ALA A 1 90 ? -14.659 -6.857 -5.501 1.00 66.44 90 ALA A C 1
ATOM 684 O O . ALA A 1 90 ? -15.819 -6.681 -5.865 1.00 66.44 90 ALA A O 1
ATOM 685 N N . GLU A 1 91 ? -14.019 -6.002 -4.701 1.00 65.19 91 GLU A N 1
ATOM 686 C CA . GLU A 1 91 ? -14.610 -4.785 -4.138 1.00 65.19 91 GLU A CA 1
ATOM 687 C C . GLU A 1 91 ? -13.513 -3.745 -3.896 1.00 65.19 91 GLU A C 1
ATOM 689 O O . GLU A 1 91 ? -12.400 -4.089 -3.488 1.00 65.19 91 GLU A O 1
ATOM 694 N N . LEU A 1 92 ? -13.825 -2.484 -4.198 1.00 67.25 92 LEU A N 1
ATOM 695 C CA . LEU A 1 92 ? -12.904 -1.367 -4.048 1.00 67.25 92 LEU A CA 1
ATOM 696 C C . LEU A 1 92 ? -13.648 -0.171 -3.446 1.00 67.25 92 LEU A C 1
ATOM 698 O O . LEU A 1 92 ? -14.280 0.601 -4.166 1.00 67.25 92 LEU A O 1
ATOM 702 N N . ASP A 1 93 ? -13.555 -0.027 -2.129 1.00 74.00 93 ASP A N 1
ATOM 703 C CA . ASP A 1 93 ? -13.959 1.174 -1.399 1.00 74.00 93 ASP A CA 1
ATOM 704 C C . ASP A 1 93 ? -12.694 1.858 -0.871 1.00 74.00 93 ASP A C 1
ATOM 706 O O . ASP A 1 93 ? -12.198 1.557 0.217 1.00 74.00 93 ASP A O 1
ATOM 710 N N . VAL A 1 94 ? -12.109 2.713 -1.716 1.00 67.62 94 VAL A N 1
ATOM 711 C CA . VAL A 1 94 ? -10.835 3.387 -1.447 1.00 67.62 94 VAL A CA 1
ATOM 712 C C . VAL A 1 94 ? -11.040 4.891 -1.410 1.00 67.62 94 VAL A C 1
ATOM 714 O O . VAL A 1 94 ? -11.555 5.485 -2.356 1.00 67.62 94 VAL A O 1
ATOM 717 N N . THR A 1 95 ? -10.579 5.519 -0.331 1.00 74.06 95 THR A N 1
ATOM 718 C CA . THR A 1 95 ? -10.550 6.980 -0.218 1.00 74.06 95 THR A CA 1
ATOM 719 C C . THR A 1 95 ? -9.127 7.476 -0.429 1.00 74.06 95 THR A C 1
ATOM 721 O O . THR A 1 95 ? -8.223 7.145 0.341 1.00 74.06 95 THR A O 1
ATOM 724 N N . PHE A 1 96 ? -8.937 8.301 -1.457 1.00 65.75 96 PHE A N 1
ATOM 725 C CA . PHE A 1 96 ? -7.681 9.002 -1.694 1.00 65.75 96 PHE A CA 1
ATOM 726 C C . PHE A 1 96 ? -7.624 10.229 -0.787 1.00 65.75 96 PHE A C 1
ATOM 728 O O . PHE A 1 96 ? -8.480 11.113 -0.863 1.00 65.75 96 PHE A O 1
ATOM 735 N N . GLY A 1 97 ? -6.634 10.270 0.104 1.00 59.75 97 GLY A N 1
ATOM 736 C CA . GLY A 1 9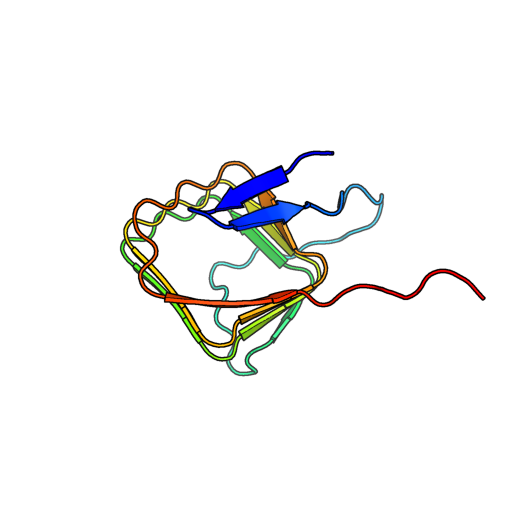7 ? -6.322 11.480 0.848 1.00 59.75 97 GLY A CA 1
ATOM 737 C C . GLY A 1 97 ? -5.716 12.496 -0.109 1.00 59.75 97 GLY A C 1
ATOM 738 O O . GLY A 1 97 ? -4.556 12.359 -0.482 1.00 59.75 97 GLY A O 1
ATOM 739 N N . ASP A 1 98 ? -6.498 13.484 -0.537 1.00 49.78 98 ASP A N 1
ATOM 740 C CA . ASP A 1 98 ? -5.959 14.597 -1.309 1.00 49.78 98 ASP A CA 1
ATOM 741 C C . ASP A 1 98 ? -5.048 15.412 -0.387 1.00 49.78 98 ASP A C 1
ATOM 743 O O . ASP A 1 98 ? -5.509 16.040 0.572 1.00 49.78 98 ASP A O 1
ATOM 747 N N . THR A 1 99 ? -3.742 15.383 -0.645 1.00 47.88 99 THR A N 1
ATOM 748 C CA . THR A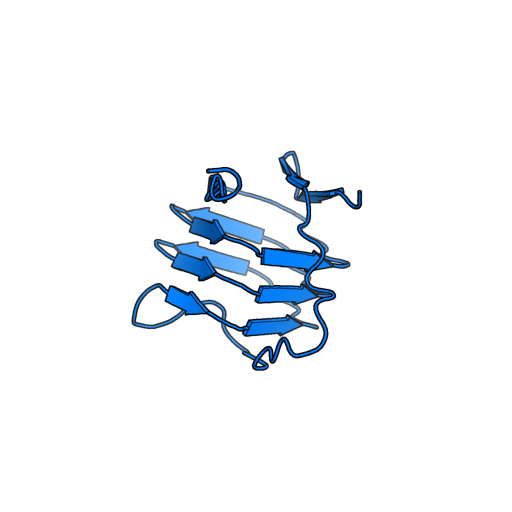 1 99 ? -2.781 16.270 0.011 1.00 47.88 99 THR A CA 1
ATOM 749 C C . THR A 1 99 ? -2.930 17.677 -0.579 1.00 47.88 99 THR A C 1
ATOM 751 O O . THR A 1 99 ? -1.989 18.250 -1.127 1.00 47.88 99 THR A O 1
ATOM 754 N N . LEU A 1 100 ? -4.116 18.281 -0.432 1.00 43.84 100 LEU A N 1
ATOM 755 C CA . LEU A 1 100 ? -4.345 19.722 -0.563 1.00 43.84 100 LEU A CA 1
ATOM 756 C C . LEU A 1 100 ? -3.711 20.427 0.640 1.00 43.84 100 LEU A C 1
ATOM 758 O O . LEU A 1 100 ? -4.372 21.053 1.464 1.00 43.84 100 LEU A O 1
ATOM 762 N N . ASN A 1 101 ? -2.392 20.332 0.742 1.00 44.12 101 ASN A N 1
ATOM 763 C CA . ASN A 1 101 ? -1.612 21.220 1.578 1.00 44.12 101 ASN A CA 1
ATOM 764 C C . ASN A 1 101 ? -0.412 21.752 0.806 1.00 44.12 101 ASN A C 1
ATOM 766 O O . ASN A 1 101 ? 0.718 21.538 1.219 1.00 44.12 101 ASN A O 1
ATOM 770 N N . GLN A 1 102 ? -0.662 22.471 -0.292 1.00 48.34 102 GLN A N 1
ATOM 771 C CA . GLN A 1 102 ? 0.219 23.553 -0.735 1.00 48.34 102 GLN A CA 1
ATOM 772 C C . GLN A 1 102 ? -0.584 24.646 -1.452 1.00 48.34 102 GLN A C 1
ATOM 774 O O . GLN A 1 102 ? -0.829 24.567 -2.652 1.00 48.34 102 GLN A O 1
ATOM 779 N N . ARG A 1 103 ? -0.945 25.702 -0.718 1.00 42.50 103 ARG A N 1
ATOM 780 C CA . ARG A 1 103 ? -0.377 27.056 -0.884 1.00 42.50 103 ARG A CA 1
ATOM 781 C C . ARG A 1 103 ? -1.157 28.046 -0.020 1.00 42.50 103 ARG A C 1
ATOM 783 O O . ARG A 1 103 ? -2.311 28.367 -0.289 1.00 42.50 103 ARG A O 1
ATOM 790 N N . ARG A 1 104 ? -0.480 28.488 1.034 1.00 45.97 104 ARG A N 1
ATOM 791 C CA . ARG A 1 104 ? -0.717 29.774 1.681 1.00 45.97 104 ARG A CA 1
ATOM 792 C C . ARG A 1 104 ? -0.182 30.890 0.785 1.00 45.97 104 ARG A C 1
ATOM 794 O O . ARG A 1 104 ? 0.770 30.599 0.023 1.00 45.97 104 ARG A O 1
#

Organism: NCBI:txid281105

Radius of gyration: 13.3 Å; chains: 1; bounding box: 31×46×29 Å